Protein AF-A0A651DWL3-F1 (afdb_monomer_lite)

Secondary structure (DSSP, 8-state):
----TT-EEEETTS---SEEEEEE-SS-EEEEEGGGTEEEEE-HHHHHHTTEEE-TTS---------------------TTGGGS---PPPPPPP-

Sequence (96 aa):
MKWTVGQQVTCNGVDWGLCQVRMSNENMVVIYCPRYEFVMSGSPFNLDQAGWQVAEGLPPEQPRERDVSHPQRGDKVVSFEQWRTGTRSPQPVPVP

Foldseek 3Di:
DDADFLFWKAAPPDCLDIWGFHDDDQAKTWIARPVVRDIDMGHPVVCVVRRIDGDPPDDRPPPPPPPPVDPDDDDDDDDPVVVVDDDDDDDDDDDD

Structure (mmCIF, N/CA/C/O backbone):
data_AF-A0A651DWL3-F1
#
_entry.id   AF-A0A651DWL3-F1
#
loop_
_atom_site.group_PDB
_atom_site.id
_atom_site.type_symbol
_atom_site.label_atom_id
_atom_site.label_alt_id
_atom_site.label_comp_id
_atom_site.label_asym_id
_atom_site.label_entity_id
_atom_site.label_seq_id
_atom_site.pdbx_PDB_ins_code
_atom_site.Cartn_x
_atom_site.Cartn_y
_atom_site.Cartn_z
_atom_site.occupancy
_atom_site.B_iso_or_equiv
_atom_site.auth_seq_id
_atom_site.auth_comp_id
_atom_site.auth_asym_id
_atom_site.auth_atom_id
_atom_site.pdbx_PDB_model_num
ATOM 1 N N . MET A 1 1 ? -2.424 6.146 7.204 1.00 69.19 1 MET A N 1
ATOM 2 C CA . MET A 1 1 ? -3.323 5.804 6.071 1.00 69.19 1 MET A CA 1
ATOM 3 C C . MET A 1 1 ? -4.285 4.665 6.443 1.00 69.19 1 MET A C 1
ATOM 5 O O . MET A 1 1 ? -3.916 3.846 7.276 1.00 69.19 1 MET A O 1
ATOM 9 N N . LYS A 1 2 ? -5.493 4.575 5.851 1.00 84.50 2 LYS A N 1
ATOM 10 C CA . LYS A 1 2 ? -6.358 3.375 5.956 1.00 84.50 2 LYS A CA 1
ATOM 11 C C . LYS A 1 2 ? -6.112 2.451 4.754 1.00 84.50 2 LYS A C 1
ATOM 13 O O . LYS A 1 2 ? -6.429 2.828 3.630 1.00 84.50 2 LYS A O 1
ATOM 18 N N . TRP A 1 3 ? -5.559 1.264 4.998 1.00 91.81 3 TRP A N 1
ATOM 19 C CA . TRP A 1 3 ? -5.233 0.271 3.966 1.00 91.81 3 TRP A CA 1
ATOM 20 C C . TRP A 1 3 ? -6.465 -0.540 3.570 1.00 91.81 3 TRP A C 1
ATOM 22 O O . TRP A 1 3 ? -7.095 -1.165 4.427 1.00 91.81 3 TRP A O 1
ATOM 32 N N . THR A 1 4 ? -6.792 -0.566 2.280 1.00 93.69 4 THR A N 1
ATOM 33 C CA . THR A 1 4 ? -7.995 -1.236 1.763 1.00 93.69 4 THR A CA 1
ATOM 34 C C . THR A 1 4 ? -7.613 -2.380 0.831 1.00 93.69 4 THR A C 1
ATOM 36 O O . THR A 1 4 ? -6.741 -2.226 -0.015 1.00 93.69 4 THR A O 1
ATOM 39 N N . VAL A 1 5 ? -8.260 -3.540 0.960 1.00 94.81 5 VAL A N 1
ATOM 40 C CA . VAL A 1 5 ? -8.031 -4.668 0.040 1.00 94.81 5 VAL A CA 1
ATOM 41 C C . VAL A 1 5 ? -8.423 -4.272 -1.387 1.00 94.81 5 VAL A C 1
ATOM 43 O O . VAL A 1 5 ? -9.453 -3.638 -1.596 1.00 94.81 5 VAL A O 1
ATOM 46 N N . GLY A 1 6 ? -7.590 -4.630 -2.364 1.00 91.75 6 GLY A N 1
ATOM 47 C CA . GLY A 1 6 ? -7.743 -4.254 -3.773 1.00 91.75 6 GLY A CA 1
ATOM 48 C C . GLY A 1 6 ? -7.128 -2.898 -4.133 1.00 91.75 6 GLY A C 1
ATOM 49 O O . GLY A 1 6 ? -6.966 -2.602 -5.315 1.00 91.75 6 GLY A O 1
ATOM 50 N N . GLN A 1 7 ? -6.729 -2.097 -3.142 1.00 91.94 7 GLN A N 1
ATOM 51 C CA . GLN A 1 7 ? -6.090 -0.803 -3.359 1.00 91.94 7 GLN A CA 1
ATOM 52 C C . GLN A 1 7 ? -4.728 -0.952 -4.041 1.00 91.94 7 GLN A C 1
ATOM 54 O O . GLN A 1 7 ? -3.934 -1.820 -3.669 1.00 91.94 7 GLN A O 1
ATOM 59 N N . GLN A 1 8 ? -4.458 -0.069 -5.005 1.00 94.56 8 GLN A N 1
ATOM 60 C CA . GLN A 1 8 ? -3.152 0.046 -5.645 1.00 94.56 8 GLN A CA 1
ATOM 61 C C . GLN A 1 8 ? -2.228 0.952 -4.832 1.00 94.56 8 GLN A C 1
ATOM 63 O O . GLN A 1 8 ? -2.634 2.021 -4.366 1.00 94.56 8 GLN A O 1
ATOM 68 N N . VAL A 1 9 ? -0.986 0.513 -4.660 1.00 94.38 9 VAL A N 1
ATOM 69 C CA . VAL A 1 9 ? 0.027 1.176 -3.839 1.00 94.38 9 VAL A CA 1
ATOM 70 C C . VAL A 1 9 ? 1.380 1.169 -4.539 1.00 94.38 9 VAL A C 1
ATOM 72 O O . VAL A 1 9 ? 1.673 0.286 -5.347 1.00 94.38 9 VAL A O 1
ATOM 75 N N . THR A 1 10 ? 2.209 2.150 -4.213 1.00 94.56 10 THR A N 1
ATOM 76 C CA . THR A 1 10 ? 3.608 2.260 -4.643 1.00 94.56 10 THR A CA 1
ATOM 77 C C . THR A 1 10 ? 4.496 2.497 -3.426 1.00 94.56 10 THR A C 1
ATOM 79 O O . THR A 1 10 ? 4.007 2.859 -2.355 1.00 94.56 10 THR A O 1
ATOM 82 N N . CYS A 1 11 ? 5.799 2.268 -3.573 1.00 93.56 11 CYS A N 1
ATOM 83 C CA . CYS A 1 11 ? 6.779 2.520 -2.522 1.00 93.56 11 CYS A CA 1
ATOM 84 C C . CYS A 1 11 ? 7.676 3.692 -2.918 1.00 93.56 11 CYS A C 1
ATOM 86 O O . CYS A 1 11 ? 8.313 3.668 -3.972 1.00 93.56 11 CYS A O 1
ATOM 88 N N . ASN A 1 12 ? 7.744 4.720 -2.078 1.00 90.44 12 ASN A N 1
ATOM 89 C CA . ASN A 1 12 ? 8.687 5.812 -2.262 1.00 90.44 12 ASN A CA 1
ATOM 90 C C . ASN A 1 12 ? 10.120 5.323 -2.033 1.00 90.44 12 ASN A C 1
ATOM 92 O O . ASN A 1 12 ? 10.423 4.681 -1.034 1.00 90.44 12 ASN A O 1
ATOM 96 N N . GLY A 1 13 ? 11.022 5.666 -2.952 1.00 84.38 13 GLY A N 1
ATOM 97 C CA . GLY A 1 13 ? 12.447 5.340 -2.848 1.00 84.38 13 GLY A CA 1
ATOM 98 C C . GLY A 1 13 ? 12.857 3.998 -3.461 1.00 84.38 13 GLY A C 1
ATOM 99 O O . GLY A 1 13 ? 14.048 3.795 -3.681 1.00 84.38 13 GLY A O 1
ATOM 100 N N . VAL A 1 14 ? 11.910 3.116 -3.809 1.00 86.38 14 VAL A N 1
ATOM 101 C CA . VAL A 1 14 ? 12.193 1.873 -4.548 1.00 86.38 14 VAL A CA 1
ATOM 102 C C . VAL A 1 14 ? 11.126 1.627 -5.615 1.00 86.38 14 VAL A C 1
ATOM 104 O O . VAL A 1 14 ? 9.944 1.505 -5.300 1.00 86.38 14 VAL A O 1
ATOM 107 N N . ASP A 1 15 ? 11.537 1.501 -6.881 1.00 87.44 15 ASP A N 1
ATOM 108 C CA . ASP A 1 15 ? 10.619 1.214 -7.993 1.00 87.44 15 ASP A CA 1
ATOM 109 C C . ASP A 1 15 ? 10.244 -0.278 -8.060 1.00 87.44 15 ASP A C 1
ATOM 111 O O . ASP A 1 15 ? 10.781 -1.062 -8.850 1.00 87.44 15 ASP A O 1
ATOM 115 N N . TRP A 1 16 ? 9.269 -0.660 -7.236 1.00 89.25 16 TRP A N 1
ATOM 116 C CA . TRP A 1 16 ? 8.587 -1.954 -7.328 1.00 89.25 16 TRP A CA 1
ATOM 117 C C . TRP A 1 16 ? 7.492 -1.987 -8.410 1.00 89.25 16 TRP A C 1
ATOM 119 O O . TRP A 1 16 ? 6.922 -3.046 -8.679 1.00 89.25 16 TRP A O 1
ATOM 129 N N . GLY A 1 17 ? 7.211 -0.854 -9.065 1.00 91.19 17 GLY A N 1
ATOM 130 C CA . GLY A 1 17 ? 6.022 -0.654 -9.889 1.00 91.19 17 GLY A CA 1
ATOM 131 C C . GLY A 1 17 ? 4.732 -0.527 -9.068 1.00 91.19 17 GLY A C 1
ATOM 132 O O . GLY A 1 17 ? 4.754 -0.237 -7.871 1.00 91.19 17 GLY A O 1
ATOM 133 N N . LEU A 1 18 ? 3.591 -0.738 -9.732 1.00 93.62 18 LEU A N 1
ATOM 134 C CA . LEU A 1 18 ? 2.275 -0.779 -9.088 1.00 93.62 18 LEU A CA 1
ATOM 135 C C . LEU A 1 18 ? 2.086 -2.107 -8.359 1.00 93.62 18 LEU A C 1
ATOM 137 O O . LEU A 1 18 ? 2.164 -3.172 -8.972 1.00 93.62 18 LEU A O 1
ATOM 141 N N . CYS A 1 19 ? 1.794 -2.031 -7.066 1.00 95.00 19 CYS A N 1
ATOM 142 C CA . CYS A 1 19 ? 1.490 -3.173 -6.217 1.00 95.00 19 CYS A CA 1
ATOM 143 C C . CYS A 1 19 ? 0.037 -3.108 -5.730 1.00 95.00 19 CYS A C 1
ATOM 145 O O . CYS A 1 19 ? -0.605 -2.061 -5.785 1.00 95.00 19 CYS A O 1
ATOM 147 N N . GLN A 1 20 ? -0.494 -4.223 -5.230 1.00 96.00 20 GLN A N 1
ATOM 148 C CA . GLN A 1 20 ? -1.871 -4.326 -4.753 1.00 96.00 20 GLN A CA 1
ATOM 149 C C . GLN A 1 20 ? -1.927 -4.846 -3.318 1.00 96.00 20 GLN A C 1
ATOM 151 O O . GLN A 1 20 ? -1.281 -5.838 -2.973 1.00 96.00 20 GLN A O 1
ATOM 156 N N . VAL A 1 21 ? -2.769 -4.228 -2.492 1.00 96.00 21 VAL A N 1
ATOM 157 C CA . VAL A 1 21 ? -3.110 -4.749 -1.165 1.00 96.00 21 VAL A CA 1
ATOM 158 C C . VAL A 1 21 ? -3.997 -5.984 -1.325 1.00 96.00 21 VAL A C 1
ATOM 160 O O . VAL A 1 21 ? -5.122 -5.901 -1.819 1.00 96.00 21 VAL A O 1
ATOM 163 N N . ARG A 1 22 ? -3.509 -7.145 -0.892 1.00 96.00 22 ARG A N 1
ATOM 164 C CA . ARG A 1 22 ? -4.235 -8.426 -0.973 1.00 96.00 22 ARG A CA 1
ATOM 165 C C . ARG A 1 22 ? -4.992 -8.751 0.308 1.00 96.00 22 ARG A C 1
ATOM 167 O O . ARG A 1 22 ? -6.006 -9.438 0.261 1.00 96.00 22 ARG A O 1
ATOM 174 N N . MET A 1 23 ? -4.509 -8.251 1.441 1.00 94.38 23 MET A N 1
ATOM 175 C CA . MET A 1 23 ? -5.114 -8.442 2.756 1.00 94.38 23 MET A CA 1
ATOM 176 C C . MET A 1 23 ? -4.801 -7.232 3.636 1.00 94.38 23 MET A C 1
ATOM 178 O O . MET A 1 23 ? -3.709 -6.677 3.547 1.00 94.38 23 MET A O 1
ATOM 182 N N . SER A 1 24 ? -5.748 -6.824 4.477 1.00 95.31 24 SER A N 1
ATOM 183 C CA . SER A 1 24 ? -5.573 -5.726 5.429 1.00 95.31 24 SER A CA 1
ATOM 184 C C . SER A 1 24 ? -6.434 -5.967 6.666 1.00 95.31 24 SER A C 1
ATOM 186 O O . SER A 1 24 ? -7.623 -6.270 6.546 1.00 95.31 24 SER A O 1
ATOM 188 N N . ASN A 1 25 ? -5.827 -5.848 7.843 1.00 93.75 25 ASN A N 1
ATOM 189 C CA . ASN A 1 25 ? -6.489 -5.769 9.140 1.00 93.75 25 ASN A CA 1
ATOM 190 C C . ASN A 1 25 ? -5.751 -4.752 10.038 1.00 93.75 25 ASN A C 1
ATOM 192 O O . ASN A 1 25 ? -4.835 -4.065 9.587 1.00 93.75 25 ASN A O 1
ATOM 196 N N . GLU A 1 26 ? -6.150 -4.639 11.306 1.00 92.75 26 GLU A N 1
ATOM 197 C CA . GLU A 1 26 ? -5.593 -3.650 12.246 1.00 92.75 26 GLU A CA 1
ATOM 198 C C . GLU A 1 26 ? -4.090 -3.828 12.516 1.00 92.75 26 GLU A C 1
ATOM 200 O O . GLU A 1 26 ? -3.389 -2.856 12.790 1.00 92.75 26 GLU A O 1
ATOM 205 N N . ASN A 1 27 ? -3.579 -5.053 12.392 1.00 93.88 27 ASN A N 1
ATOM 206 C CA . ASN A 1 27 ? -2.215 -5.405 12.777 1.00 93.88 27 ASN A CA 1
ATOM 207 C C . ASN A 1 27 ? -1.304 -5.685 11.582 1.00 93.88 27 ASN A C 1
ATOM 209 O O . ASN A 1 27 ? -0.083 -5.623 11.716 1.00 93.88 27 ASN A O 1
ATOM 213 N N . MET A 1 28 ? -1.876 -6.029 10.429 1.00 95.62 28 MET A N 1
ATOM 214 C CA . MET A 1 28 ? -1.134 -6.559 9.296 1.00 95.62 28 MET A CA 1
ATOM 215 C C . MET A 1 28 ? -1.778 -6.186 7.964 1.00 95.62 28 MET A C 1
ATOM 217 O O . MET A 1 28 ? -2.989 -6.297 7.772 1.00 95.62 28 MET A O 1
ATOM 221 N N . VAL A 1 29 ? -0.925 -5.827 7.013 1.00 97.19 29 VAL A N 1
ATOM 222 C CA . VAL A 1 29 ? -1.261 -5.605 5.609 1.00 97.19 29 VAL A CA 1
ATOM 223 C C . VAL A 1 29 ? -0.331 -6.463 4.764 1.00 97.19 29 VAL A C 1
ATOM 225 O O . VAL A 1 29 ? 0.857 -6.573 5.066 1.00 97.19 29 VAL A O 1
ATOM 228 N N . VAL A 1 30 ? -0.873 -7.066 3.709 1.00 97.25 30 VAL A N 1
ATOM 229 C CA . VAL A 1 30 ? -0.125 -7.856 2.727 1.00 97.25 30 VAL A CA 1
ATOM 230 C C . VAL A 1 30 ? -0.204 -7.160 1.376 1.00 97.25 30 VAL A C 1
ATOM 232 O O . VAL A 1 30 ? -1.300 -6.909 0.868 1.00 97.25 30 VAL A O 1
ATOM 235 N N . ILE A 1 31 ? 0.956 -6.881 0.790 1.00 97.06 31 ILE A N 1
ATOM 236 C CA . ILE A 1 31 ? 1.117 -6.216 -0.503 1.00 97.06 31 ILE A CA 1
ATOM 237 C C . ILE A 1 31 ? 1.754 -7.205 -1.477 1.00 97.06 31 ILE A C 1
ATOM 239 O O . ILE A 1 31 ? 2.743 -7.861 -1.153 1.00 97.06 31 ILE A O 1
ATOM 243 N N . TYR A 1 32 ? 1.182 -7.300 -2.674 1.00 97.06 32 TYR A N 1
ATOM 244 C CA . TYR A 1 32 ? 1.727 -8.072 -3.785 1.00 97.06 32 TYR A CA 1
ATOM 245 C C . TYR A 1 32 ? 2.148 -7.144 -4.923 1.00 97.06 32 TYR A C 1
ATOM 247 O O . TYR A 1 32 ? 1.345 -6.340 -5.396 1.00 97.06 32 TYR A O 1
ATOM 255 N N . CYS A 1 33 ? 3.389 -7.280 -5.375 1.00 95.44 33 CYS A N 1
ATOM 256 C CA . CYS A 1 33 ? 3.967 -6.536 -6.484 1.00 95.44 33 CYS A CA 1
ATOM 257 C C . CYS A 1 33 ? 4.160 -7.478 -7.688 1.00 95.44 33 CYS A C 1
ATOM 259 O O . CYS A 1 33 ? 5.112 -8.263 -7.697 1.00 95.44 33 CYS A O 1
ATOM 261 N N . PRO A 1 34 ? 3.293 -7.417 -8.717 1.00 93.00 34 PRO A N 1
ATOM 262 C CA . PRO A 1 34 ? 3.311 -8.354 -9.842 1.00 93.00 34 PRO A CA 1
ATOM 263 C C . PRO A 1 34 ? 4.572 -8.253 -10.703 1.00 93.00 34 PRO A C 1
ATOM 265 O O . PRO A 1 34 ? 5.013 -9.258 -11.245 1.00 93.00 34 PRO A O 1
ATOM 268 N N . ARG A 1 35 ? 5.186 -7.064 -10.803 1.00 91.56 35 ARG A N 1
ATOM 269 C CA . ARG A 1 35 ? 6.366 -6.824 -11.654 1.00 91.56 35 ARG A CA 1
ATOM 270 C C . ARG A 1 35 ? 7.546 -7.745 -11.329 1.00 91.56 35 ARG A C 1
ATOM 272 O O . ARG A 1 35 ? 8.292 -8.108 -12.230 1.00 91.56 35 ARG A O 1
ATOM 279 N N . TYR A 1 36 ? 7.698 -8.099 -10.057 1.00 91.56 36 TYR A N 1
ATOM 280 C CA . TYR A 1 36 ? 8.789 -8.937 -9.558 1.00 91.56 36 TYR A CA 1
ATOM 281 C C . TYR A 1 36 ? 8.276 -10.177 -8.817 1.00 91.56 36 TYR A C 1
ATOM 283 O O . TYR A 1 36 ? 9.038 -10.806 -8.091 1.00 91.56 36 TYR A O 1
ATOM 291 N N . GLU A 1 37 ? 6.977 -10.477 -8.938 1.00 92.44 37 GLU A N 1
ATOM 292 C CA . GLU A 1 37 ? 6.284 -11.531 -8.182 1.00 92.44 37 GLU A CA 1
ATOM 293 C C . GLU A 1 37 ? 6.596 -11.506 -6.674 1.00 92.44 37 GLU A C 1
ATOM 295 O O . GLU A 1 37 ? 6.727 -12.533 -6.010 1.00 92.44 37 GLU A O 1
ATOM 300 N N . PHE A 1 38 ? 6.712 -10.300 -6.121 1.00 92.19 38 PHE A N 1
ATOM 301 C CA . PHE A 1 38 ? 7.147 -10.077 -4.750 1.00 92.19 38 PHE A CA 1
ATOM 302 C C . PHE A 1 38 ? 5.947 -9.923 -3.816 1.00 92.19 38 PHE A C 1
ATOM 304 O O . PHE A 1 38 ? 4.980 -9.227 -4.130 1.00 92.19 38 PHE A O 1
ATOM 311 N N . VAL A 1 39 ? 6.020 -10.547 -2.643 1.00 94.94 39 VAL A N 1
ATOM 312 C CA . VAL A 1 39 ? 5.030 -10.400 -1.573 1.00 94.94 39 VAL A CA 1
ATOM 313 C C . VAL A 1 39 ? 5.730 -9.839 -0.350 1.00 94.94 39 VAL A C 1
ATOM 315 O O . VAL A 1 39 ? 6.758 -10.364 0.073 1.00 94.94 39 VAL A O 1
ATOM 318 N N . MET A 1 40 ? 5.129 -8.827 0.268 1.00 94.75 40 MET A N 1
ATOM 319 C CA . MET A 1 40 ? 5.531 -8.391 1.597 1.00 94.75 40 MET A CA 1
ATOM 320 C C . MET A 1 40 ? 4.349 -8.239 2.534 1.00 94.75 40 MET A C 1
ATOM 322 O O . MET A 1 40 ? 3.214 -8.003 2.119 1.00 94.75 40 MET A O 1
ATOM 326 N N . SER A 1 41 ? 4.653 -8.313 3.822 1.00 96.00 41 SER A N 1
ATOM 327 C CA . SER A 1 41 ? 3.707 -8.050 4.890 1.00 96.00 41 SER A CA 1
ATOM 328 C C . SER A 1 41 ? 4.336 -7.167 5.953 1.00 96.00 41 SER A C 1
ATOM 330 O O . SER A 1 41 ? 5.517 -7.312 6.264 1.00 96.00 41 SER A O 1
ATOM 332 N N . GLY A 1 42 ? 3.537 -6.299 6.555 1.00 95.75 42 GLY A N 1
ATOM 333 C CA . GLY A 1 42 ? 3.967 -5.458 7.664 1.00 95.75 42 GLY A CA 1
ATOM 334 C C . GLY A 1 42 ? 2.778 -4.891 8.418 1.00 95.75 42 GLY A C 1
ATOM 335 O O . GLY A 1 42 ? 1.635 -5.018 7.974 1.00 95.75 42 GLY A O 1
ATOM 336 N N . SER A 1 43 ? 3.037 -4.264 9.565 1.00 96.12 43 SER A N 1
ATOM 337 C CA . SER A 1 43 ? 1.995 -3.495 10.242 1.00 96.12 43 SER A CA 1
ATOM 338 C C . SER A 1 43 ? 1.630 -2.257 9.413 1.00 96.12 43 SER A C 1
ATOM 340 O O . SER A 1 43 ? 2.497 -1.718 8.714 1.00 96.12 43 SER A O 1
ATOM 342 N N . PRO A 1 44 ? 0.381 -1.762 9.506 1.00 95.00 44 PRO A N 1
ATOM 343 C CA . PRO A 1 44 ? -0.036 -0.533 8.837 1.00 95.00 44 PRO A CA 1
ATOM 344 C C . PRO A 1 44 ? 0.919 0.643 9.056 1.00 95.00 44 PRO A C 1
ATOM 346 O O . PRO A 1 44 ? 1.167 1.412 8.134 1.00 95.00 44 PRO A O 1
ATOM 349 N N . PHE A 1 45 ? 1.450 0.764 10.275 1.00 94.44 45 PHE A N 1
ATOM 350 C CA . PHE A 1 45 ? 2.371 1.824 10.671 1.00 94.44 45 PHE A CA 1
ATOM 351 C C . PHE A 1 45 ? 3.761 1.652 10.047 1.00 94.44 45 PHE A C 1
ATOM 353 O O . PHE A 1 45 ? 4.305 2.601 9.492 1.00 94.44 45 PHE A O 1
ATOM 360 N N . ASN A 1 46 ? 4.321 0.439 10.076 1.00 95.06 46 ASN A N 1
ATOM 361 C CA . ASN A 1 46 ? 5.659 0.195 9.533 1.00 95.06 46 ASN A CA 1
ATOM 362 C C . ASN A 1 46 ? 5.693 0.355 8.010 1.00 95.06 46 ASN A C 1
ATOM 364 O O . ASN A 1 46 ? 6.696 0.807 7.469 1.00 95.06 46 ASN A O 1
ATOM 368 N N . LEU A 1 47 ? 4.612 -0.009 7.315 1.00 94.50 47 LEU A N 1
ATOM 369 C CA . LEU A 1 47 ? 4.525 0.168 5.865 1.00 94.50 47 LEU A CA 1
ATOM 370 C C . LEU A 1 47 ? 4.435 1.648 5.475 1.00 94.50 47 LEU A C 1
ATOM 372 O O . LEU A 1 47 ? 5.112 2.060 4.539 1.00 94.50 47 LEU A O 1
ATOM 376 N N . ASP A 1 48 ? 3.674 2.444 6.228 1.00 92.50 48 ASP A N 1
ATOM 377 C CA . ASP A 1 48 ? 3.589 3.901 6.053 1.00 92.50 48 ASP A CA 1
ATOM 378 C C . ASP A 1 48 ? 4.976 4.550 6.246 1.00 92.50 48 ASP A C 1
ATOM 380 O O . ASP A 1 48 ? 5.451 5.281 5.379 1.00 92.50 48 ASP A O 1
ATOM 384 N N . GLN A 1 49 ? 5.702 4.171 7.308 1.00 93.94 49 GLN A N 1
ATOM 385 C CA . GLN A 1 49 ? 7.077 4.635 7.549 1.00 93.94 49 GLN A CA 1
ATOM 386 C C . GLN A 1 49 ? 8.090 4.165 6.498 1.00 93.94 49 GLN A C 1
ATOM 388 O O . GLN A 1 49 ? 9.043 4.883 6.202 1.00 93.94 49 GLN A O 1
ATOM 393 N N . ALA A 1 50 ? 7.897 2.973 5.932 1.00 93.06 50 ALA A N 1
ATOM 394 C CA . ALA A 1 50 ? 8.733 2.452 4.854 1.00 93.06 50 ALA A CA 1
ATOM 395 C C . ALA A 1 50 ? 8.475 3.147 3.503 1.00 93.06 50 ALA A C 1
ATOM 397 O O . ALA A 1 50 ? 9.155 2.837 2.529 1.00 93.06 50 ALA A O 1
ATOM 398 N N . GLY A 1 51 ? 7.517 4.080 3.439 1.00 93.50 51 GLY A N 1
ATOM 399 C CA . GLY A 1 51 ? 7.228 4.872 2.249 1.00 93.50 51 GLY A CA 1
ATOM 400 C C . GLY A 1 51 ? 6.176 4.261 1.328 1.00 93.50 51 GLY A C 1
ATOM 401 O O . GLY A 1 51 ? 6.041 4.720 0.193 1.00 93.50 51 GLY A O 1
ATOM 402 N N . TRP A 1 52 ? 5.426 3.252 1.777 1.00 94.31 52 TRP A N 1
ATOM 403 C CA . TRP A 1 52 ? 4.293 2.739 1.011 1.00 94.31 52 TRP A CA 1
ATOM 404 C C . TRP A 1 52 ? 3.130 3.726 1.041 1.00 94.31 52 TRP A C 1
ATOM 406 O O . TRP A 1 52 ? 2.694 4.162 2.105 1.00 94.31 52 TRP A O 1
ATOM 416 N N . GLN A 1 53 ? 2.591 4.038 -0.131 1.00 93.69 53 GLN A N 1
ATOM 417 C CA . GLN A 1 53 ? 1.511 5.005 -0.293 1.00 93.69 53 GLN A CA 1
ATOM 418 C C . GLN A 1 53 ? 0.529 4.572 -1.382 1.00 93.69 53 GLN A C 1
ATOM 420 O O . GLN A 1 53 ? 0.834 3.713 -2.208 1.00 93.69 53 GLN A O 1
ATOM 425 N N . VAL A 1 54 ? -0.661 5.176 -1.397 1.00 92.81 54 VAL A N 1
ATOM 426 C CA . VAL A 1 54 ? -1.646 4.954 -2.462 1.00 92.81 54 VAL A CA 1
ATOM 427 C C . VAL A 1 54 ? -1.058 5.434 -3.778 1.00 92.81 54 VAL A C 1
ATOM 429 O O . VAL A 1 54 ? -0.501 6.527 -3.844 1.00 92.81 54 VAL A O 1
ATOM 432 N N . ALA A 1 55 ? -1.222 4.640 -4.830 1.00 90.06 55 ALA A N 1
ATOM 433 C CA . ALA A 1 55 ? -0.935 5.110 -6.173 1.00 90.06 55 ALA A CA 1
ATOM 434 C C . ALA A 1 55 ? -1.966 6.191 -6.553 1.00 90.06 55 ALA A C 1
ATOM 436 O O . ALA A 1 55 ? -3.137 5.883 -6.778 1.00 90.06 55 ALA A O 1
ATOM 437 N N . GLU A 1 56 ? -1.562 7.461 -6.586 1.00 78.25 56 GLU A N 1
ATOM 438 C CA . GLU A 1 56 ? -2.423 8.548 -7.059 1.00 78.25 56 GLU A CA 1
ATOM 439 C C . GLU A 1 56 ? -2.625 8.433 -8.579 1.00 78.25 56 GLU A C 1
ATOM 441 O O . GLU A 1 56 ? -1.671 8.253 -9.334 1.00 78.25 56 GLU A O 1
ATOM 446 N N . GLY A 1 57 ? -3.875 8.529 -9.043 1.00 62.31 57 GLY A N 1
ATOM 447 C CA . GLY A 1 57 ? -4.193 8.625 -10.475 1.00 62.31 57 GLY A CA 1
ATOM 448 C C . GLY A 1 57 ? -4.703 7.355 -11.159 1.00 62.31 57 GLY A C 1
ATOM 449 O O . GLY A 1 57 ? -4.995 7.407 -12.352 1.00 62.31 57 GLY A O 1
ATOM 450 N N . LEU A 1 58 ? -4.889 6.243 -10.441 1.00 56.31 58 LEU A N 1
ATOM 451 C CA . LEU A 1 58 ? -5.593 5.075 -10.975 1.00 56.31 58 LEU A CA 1
ATOM 452 C C . LEU A 1 58 ? -6.821 4.766 -10.115 1.00 56.31 58 LEU A C 1
ATOM 454 O O . LEU A 1 58 ? -6.683 4.635 -8.895 1.00 56.31 58 LEU A O 1
ATOM 458 N N . PRO A 1 59 ? -8.028 4.648 -10.706 1.00 52.88 59 PRO A N 1
ATOM 459 C CA . PRO A 1 59 ? -9.164 4.127 -9.962 1.00 52.88 59 PRO A CA 1
ATOM 460 C C . PRO A 1 59 ? -8.779 2.753 -9.394 1.00 52.88 59 PRO A C 1
ATOM 462 O O . PRO A 1 59 ? -8.000 2.033 -10.033 1.00 52.88 59 PRO A O 1
ATOM 465 N N . PRO A 1 60 ? -9.271 2.382 -8.195 1.00 52.91 60 PRO A N 1
ATOM 466 C CA . PRO A 1 60 ? -9.067 1.038 -7.682 1.00 52.91 60 PRO A CA 1
ATOM 467 C C . PRO A 1 60 ? -9.527 0.084 -8.777 1.00 52.91 60 PRO A C 1
ATOM 469 O O . PRO A 1 60 ? -10.689 0.128 -9.186 1.00 52.91 60 PRO A O 1
ATOM 472 N N . GLU A 1 61 ? -8.595 -0.705 -9.315 1.00 52.22 61 GLU A N 1
ATOM 473 C CA . GLU A 1 61 ? -8.953 -1.749 -10.257 1.00 52.22 61 GLU A CA 1
ATOM 474 C C . GLU A 1 61 ? -9.811 -2.695 -9.427 1.00 52.22 61 GLU A C 1
ATOM 476 O O . GLU A 1 61 ? -9.308 -3.400 -8.545 1.00 52.22 61 GLU A O 1
ATOM 481 N N . GLN A 1 62 ? -11.135 -2.594 -9.605 1.00 51.59 62 GLN A N 1
ATOM 482 C CA . GLN A 1 62 ? -12.065 -3.539 -9.015 1.00 51.59 62 GLN A CA 1
ATOM 483 C C . GLN A 1 62 ? -11.509 -4.924 -9.322 1.00 51.59 62 GLN A C 1
ATOM 485 O O . GLN A 1 62 ? -11.011 -5.124 -10.437 1.00 51.59 62 GLN A O 1
ATOM 490 N N . PRO A 1 63 ? -11.544 -5.870 -8.367 1.00 50.91 63 PRO A N 1
ATOM 491 C CA . PRO A 1 63 ? -11.217 -7.241 -8.694 1.00 50.91 63 PRO A CA 1
ATOM 492 C C . PRO A 1 63 ? -12.080 -7.592 -9.898 1.00 50.91 63 PRO A C 1
ATOM 494 O O . PRO A 1 63 ? -13.303 -7.612 -9.794 1.00 50.91 63 PRO A O 1
ATOM 497 N N . ARG A 1 64 ? -11.445 -7.749 -11.065 1.00 51.81 64 ARG A N 1
ATOM 498 C CA . ARG A 1 64 ? -12.114 -8.267 -12.245 1.00 51.81 64 ARG A CA 1
ATOM 499 C C . ARG A 1 64 ? -12.573 -9.647 -11.822 1.00 51.81 64 ARG A C 1
ATOM 501 O O . ARG A 1 64 ? -11.779 -10.590 -11.821 1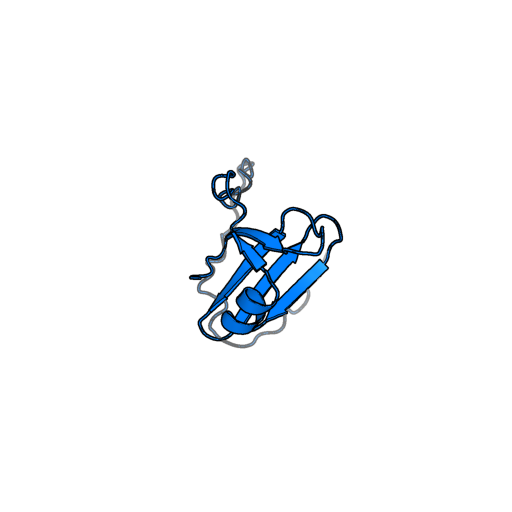.00 51.81 64 ARG A O 1
ATOM 508 N N . GLU A 1 65 ? -13.832 -9.748 -11.406 1.00 49.84 65 GLU A N 1
ATOM 509 C CA . GLU A 1 65 ? -14.589 -10.970 -11.568 1.00 49.84 65 GLU A CA 1
ATOM 510 C C . GLU A 1 65 ? -14.345 -11.326 -13.026 1.00 49.84 65 GLU A C 1
ATOM 512 O O . GLU A 1 65 ? -14.753 -10.608 -13.940 1.00 49.84 65 GLU A O 1
ATOM 517 N N . ARG A 1 66 ? -13.502 -12.338 -13.256 1.00 45.56 66 ARG A N 1
ATOM 518 C CA . ARG A 1 66 ? -13.438 -12.937 -14.576 1.00 45.56 66 ARG A CA 1
ATOM 519 C C . ARG A 1 66 ? -14.880 -13.321 -14.840 1.00 45.56 66 ARG A C 1
ATOM 521 O O . ARG A 1 66 ? -15.407 -14.170 -14.126 1.00 45.56 66 ARG A O 1
ATOM 528 N N . ASP A 1 67 ? -15.499 -12.655 -15.804 1.00 43.81 67 ASP A N 1
ATOM 529 C CA . ASP A 1 67 ? -16.733 -13.113 -16.408 1.00 43.81 67 ASP A CA 1
ATOM 530 C C . ASP A 1 67 ? -16.371 -14.448 -17.061 1.00 43.81 67 ASP A C 1
ATOM 532 O O . ASP A 1 67 ? -15.887 -14.537 -18.190 1.00 43.81 67 ASP A O 1
ATOM 536 N N . VAL A 1 68 ? -16.408 -15.501 -16.247 1.00 41.44 68 VAL A N 1
ATOM 537 C CA . VAL A 1 68 ? -16.355 -16.865 -16.722 1.00 41.44 68 VAL A CA 1
ATOM 538 C C . VAL A 1 68 ? -17.706 -17.020 -17.383 1.00 41.44 68 VAL A C 1
ATOM 540 O O . VAL A 1 68 ? -18.707 -17.258 -16.709 1.00 41.44 68 VAL A O 1
ATOM 543 N N . SER A 1 69 ? -17.739 -16.807 -18.696 1.00 38.19 69 SER A N 1
ATOM 544 C CA . SER A 1 69 ? -18.887 -17.149 -19.516 1.00 38.19 69 SER A CA 1
ATOM 545 C C . SER A 1 69 ? -19.199 -18.615 -19.229 1.00 38.19 69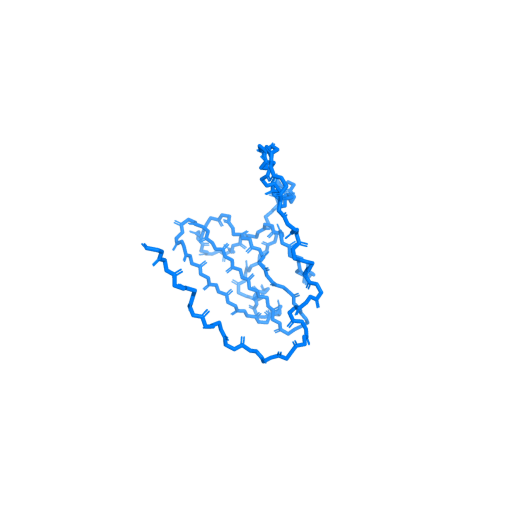 SER A C 1
ATOM 547 O O . SER A 1 69 ? -18.475 -19.503 -19.674 1.00 38.19 69 SER A O 1
ATOM 549 N N . HIS A 1 70 ? -20.208 -18.860 -18.393 1.00 42.88 70 HIS A N 1
ATOM 550 C CA . HIS A 1 70 ? -20.638 -20.194 -18.010 1.00 42.88 70 HIS A CA 1
ATOM 551 C C . HIS A 1 70 ? -21.061 -20.934 -19.284 1.00 42.88 70 HIS A C 1
ATOM 553 O O . HIS A 1 70 ? -22.073 -20.555 -19.883 1.00 42.88 70 HIS A O 1
ATOM 559 N N . PRO A 1 71 ? -20.386 -22.019 -19.701 1.00 42.12 71 PRO A N 1
ATOM 560 C CA . PRO A 1 71 ? -21.067 -23.007 -20.507 1.00 42.12 71 PRO A CA 1
ATOM 561 C C . PRO A 1 71 ? -22.063 -23.684 -19.565 1.00 42.12 71 PRO A C 1
ATOM 563 O O . PRO A 1 71 ? -21.684 -24.237 -18.532 1.00 42.12 71 PRO A O 1
ATOM 566 N N . GLN A 1 72 ? -23.350 -23.607 -19.894 1.00 51.69 72 GLN A N 1
ATOM 567 C CA . GLN A 1 72 ? -24.378 -24.357 -19.189 1.00 51.69 72 GLN A CA 1
ATOM 568 C C . GLN A 1 72 ? -24.012 -25.843 -19.128 1.00 51.69 72 GLN A C 1
ATOM 570 O O . GLN A 1 72 ? -24.067 -26.538 -20.140 1.00 51.69 72 GLN A O 1
ATOM 575 N N . ARG A 1 73 ? -23.729 -26.348 -17.929 1.00 45.09 73 ARG A N 1
ATOM 576 C CA . ARG A 1 73 ? -24.076 -27.712 -17.530 1.00 45.09 73 ARG A CA 1
ATOM 577 C C . ARG A 1 73 ? -24.044 -27.775 -16.009 1.00 45.09 73 ARG A C 1
ATOM 579 O O . ARG A 1 73 ? -23.026 -27.475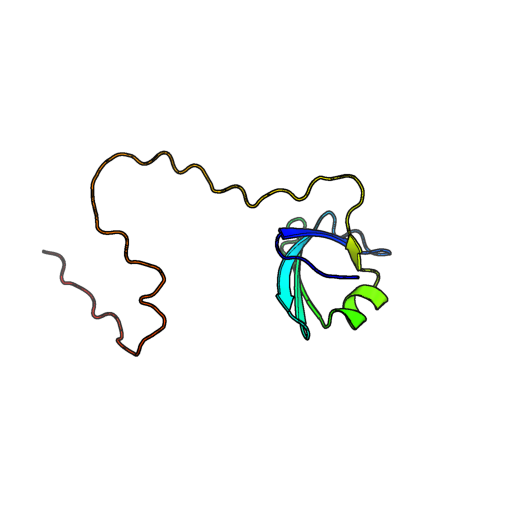 -15.399 1.00 45.09 73 ARG A O 1
ATOM 586 N N . GLY A 1 74 ? -25.203 -28.060 -15.424 1.00 52.19 74 GLY A N 1
ATOM 587 C CA . GLY A 1 74 ? -25.405 -28.011 -13.986 1.00 52.19 74 GLY A CA 1
ATOM 588 C C . GLY A 1 74 ? -24.461 -28.942 -13.244 1.00 52.19 74 GLY A C 1
ATOM 589 O O . GLY A 1 74 ? -24.403 -30.125 -13.549 1.00 52.19 74 GLY A O 1
ATOM 590 N N . ASP A 1 75 ? -23.788 -28.398 -12.241 1.00 49.09 75 ASP A N 1
ATOM 591 C CA . ASP A 1 75 ? -23.303 -29.165 -11.110 1.00 49.09 75 ASP A CA 1
ATOM 592 C C . ASP A 1 75 ? -23.255 -28.255 -9.882 1.00 49.09 75 ASP A C 1
ATOM 594 O O . ASP A 1 75 ? -23.034 -27.046 -9.979 1.00 49.09 75 ASP A O 1
ATOM 598 N N . LYS A 1 76 ? -23.610 -28.825 -8.734 1.00 49.09 76 LYS A N 1
ATOM 599 C CA . LYS A 1 76 ? -23.965 -28.103 -7.509 1.00 49.09 76 LYS A CA 1
ATOM 600 C C . LYS A 1 76 ? -22.820 -27.200 -7.045 1.00 49.09 76 LYS A C 1
ATOM 602 O O . LYS A 1 76 ? -21.769 -27.685 -6.635 1.00 49.09 76 LYS A O 1
ATOM 607 N N . VAL A 1 77 ? -23.065 -25.891 -7.029 1.00 46.28 77 VAL A N 1
ATOM 608 C CA . VAL A 1 77 ? -22.179 -24.911 -6.395 1.00 46.28 77 VAL A CA 1
ATOM 609 C C . VAL A 1 77 ? -22.154 -25.203 -4.896 1.00 46.28 77 VAL A C 1
ATOM 611 O O . VAL A 1 77 ? -23.149 -25.021 -4.195 1.00 46.28 77 VAL A O 1
ATOM 614 N N . VAL A 1 78 ? -21.025 -25.710 -4.410 1.00 45.59 78 VAL A N 1
ATOM 615 C CA . VAL A 1 78 ? -20.792 -25.905 -2.979 1.00 45.59 78 VAL A CA 1
ATOM 616 C C . VAL A 1 78 ? -20.616 -24.516 -2.366 1.00 45.59 78 VAL A C 1
ATOM 618 O O . VAL A 1 78 ? -19.669 -23.801 -2.693 1.00 45.59 78 VAL A O 1
ATOM 621 N N . SER A 1 79 ? -21.579 -24.104 -1.540 1.00 44.56 79 SER A N 1
ATOM 622 C CA . SER A 1 79 ? -21.588 -22.790 -0.894 1.00 44.56 79 SER A CA 1
ATOM 623 C C . SER A 1 79 ? -20.367 -22.625 0.013 1.00 44.56 79 SER A C 1
ATOM 625 O O . SER A 1 79 ? -20.024 -23.509 0.800 1.00 44.56 79 SER A O 1
ATOM 627 N N . PHE A 1 80 ? -19.740 -21.451 -0.060 1.00 47.62 80 PHE A N 1
ATOM 628 C CA . PHE A 1 80 ? -18.560 -21.059 0.714 1.00 47.62 80 PHE A CA 1
ATOM 629 C C . PHE A 1 80 ? -18.817 -20.996 2.235 1.00 47.62 80 PHE A C 1
ATOM 631 O O . PHE A 1 80 ? -17.911 -20.708 3.002 1.00 47.62 80 PHE A O 1
ATOM 638 N N . GLU A 1 81 ? -20.024 -21.288 2.721 1.00 48.69 81 GLU A N 1
ATOM 639 C CA . GLU A 1 81 ? -20.286 -21.462 4.157 1.00 48.69 81 GLU A CA 1
ATOM 640 C C . GLU A 1 81 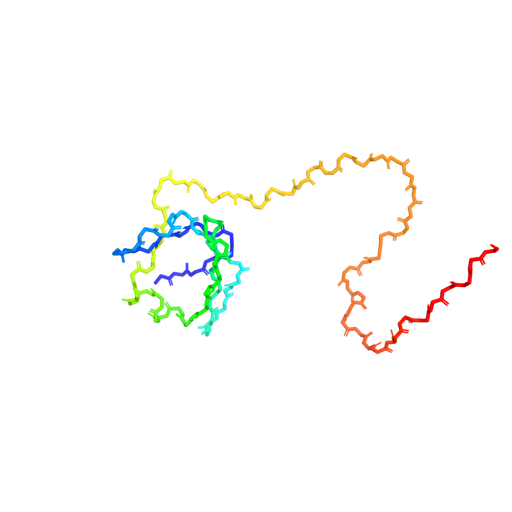? -19.818 -22.828 4.691 1.00 48.69 81 GLU A C 1
ATOM 642 O O . GLU A 1 81 ? -19.647 -23.004 5.899 1.00 48.69 81 GLU A O 1
ATOM 647 N N . GLN A 1 82 ? -19.546 -23.794 3.807 1.00 47.41 82 GLN A N 1
ATOM 648 C CA . GLN A 1 82 ? -19.301 -25.184 4.195 1.00 47.41 82 GLN A CA 1
ATOM 649 C C . GLN A 1 82 ? -17.864 -25.472 4.675 1.00 47.41 82 GLN A C 1
ATOM 651 O O . GLN A 1 82 ? -17.618 -26.533 5.240 1.00 47.41 82 GLN A O 1
ATOM 656 N N . TRP A 1 83 ? -16.915 -24.532 4.540 1.00 46.75 83 TRP A N 1
ATOM 657 C CA . TRP A 1 83 ? -15.548 -24.707 5.069 1.00 46.75 83 TRP A CA 1
ATOM 658 C C . TRP A 1 83 ? -15.408 -24.358 6.558 1.00 46.75 83 TRP A C 1
ATOM 660 O O . TRP A 1 83 ? -14.384 -24.671 7.163 1.00 46.75 83 TRP A O 1
ATOM 670 N N . ARG A 1 84 ? -16.420 -23.736 7.184 1.00 50.97 84 ARG A N 1
ATOM 671 C CA . ARG A 1 84 ? -16.353 -23.361 8.609 1.00 50.97 84 ARG A CA 1
ATOM 672 C C . ARG A 1 84 ? -16.567 -24.516 9.584 1.00 50.97 84 ARG A C 1
ATOM 674 O O . ARG A 1 84 ? -16.400 -24.317 10.784 1.00 50.97 84 ARG A O 1
ATOM 681 N N . THR A 1 85 ? -16.915 -25.711 9.115 1.00 44.78 85 THR A N 1
ATOM 682 C CA . THR A 1 85 ? -17.165 -26.853 10.003 1.00 44.78 85 THR A CA 1
ATOM 683 C C . THR A 1 85 ? -16.384 -28.090 9.572 1.00 44.78 85 THR A C 1
ATOM 685 O O . THR A 1 85 ? -16.771 -28.810 8.666 1.00 44.78 85 THR A O 1
ATOM 688 N N . GLY A 1 86 ? -15.279 -28.329 10.282 1.00 41.72 86 GLY A N 1
ATOM 689 C CA . GLY A 1 86 ? -14.870 -29.664 10.725 1.00 41.72 86 GLY A CA 1
ATOM 690 C C . GLY A 1 86 ? -14.430 -30.681 9.667 1.00 41.72 86 GLY A C 1
ATOM 691 O O . GLY A 1 86 ? -15.243 -31.360 9.056 1.00 41.72 86 GLY A O 1
ATOM 692 N N . THR A 1 87 ? -13.113 -30.896 9.599 1.00 48.25 87 THR A N 1
ATOM 693 C CA . THR A 1 87 ? -12.475 -32.229 9.519 1.00 48.25 87 THR A CA 1
ATOM 694 C C . THR A 1 87 ? -13.168 -33.304 8.668 1.00 48.25 87 THR A C 1
ATOM 696 O O . THR A 1 87 ? -13.9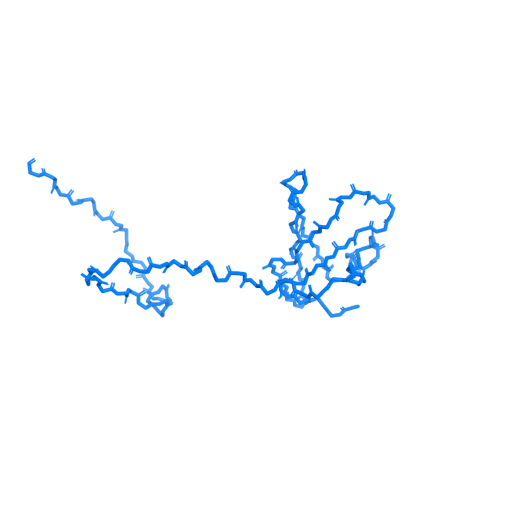31 -34.116 9.192 1.00 48.25 87 THR A O 1
ATOM 699 N N . ARG A 1 88 ? -12.767 -33.447 7.398 1.00 40.56 88 ARG A N 1
ATOM 700 C CA . ARG A 1 88 ? -12.723 -34.771 6.752 1.00 40.56 88 ARG A CA 1
ATOM 701 C C . ARG A 1 88 ? -11.761 -34.779 5.562 1.00 40.56 88 ARG A C 1
ATOM 703 O O . ARG A 1 88 ? -11.981 -34.071 4.586 1.00 40.56 88 ARG A O 1
ATOM 710 N N . SER A 1 89 ? -10.692 -35.573 5.660 1.00 42.97 89 SER A N 1
ATOM 711 C CA . SER A 1 89 ? -9.771 -35.851 4.548 1.00 42.97 89 SER A CA 1
ATOM 712 C C . SER A 1 89 ? -10.526 -36.370 3.320 1.00 42.97 89 SER A C 1
ATOM 714 O O . SER A 1 89 ? -11.433 -37.193 3.486 1.00 42.97 89 SER A O 1
ATOM 716 N N . PRO A 1 90 ? -10.144 -35.973 2.095 1.00 45.69 90 PRO A N 1
ATOM 717 C CA . PRO A 1 90 ? -10.723 -36.554 0.895 1.00 45.69 90 PRO A CA 1
ATOM 718 C C . PRO A 1 90 ? -10.182 -37.979 0.706 1.00 45.69 90 PRO A C 1
ATOM 720 O O . PRO A 1 90 ? -8.974 -38.183 0.600 1.00 45.69 90 PRO A O 1
ATOM 723 N N . GLN A 1 91 ? -11.069 -38.976 0.673 1.00 46.94 91 GLN A N 1
ATOM 724 C CA . GLN A 1 91 ? -10.733 -40.283 0.102 1.00 46.94 91 GLN A CA 1
ATOM 725 C C . GLN A 1 91 ? -10.821 -40.198 -1.432 1.00 46.94 91 GLN A C 1
ATOM 727 O O . GLN A 1 91 ? -11.753 -39.569 -1.940 1.00 46.94 91 GLN A O 1
ATOM 732 N N . PRO A 1 92 ? -9.888 -40.816 -2.178 1.00 45.97 92 PRO A N 1
ATOM 733 C CA . PRO A 1 92 ? -9.939 -40.839 -3.633 1.00 45.97 92 PRO A CA 1
ATOM 734 C C . PRO A 1 92 ? -11.000 -41.834 -4.132 1.00 45.97 92 PRO A C 1
ATOM 736 O O . PRO A 1 92 ? -11.153 -42.930 -3.595 1.00 45.97 92 PRO A O 1
ATOM 739 N N . VAL A 1 93 ? -11.739 -41.430 -5.165 1.00 48.47 93 VAL A N 1
ATOM 740 C CA . VAL A 1 93 ? -12.792 -42.216 -5.835 1.00 48.47 93 VAL A CA 1
ATOM 741 C C . VAL A 1 93 ? -12.146 -43.208 -6.825 1.00 48.47 93 VAL A C 1
ATOM 743 O O . VAL A 1 93 ? -11.169 -42.817 -7.468 1.00 48.47 93 VAL A O 1
ATOM 746 N N . PRO A 1 94 ? -12.643 -44.452 -7.006 1.00 41.19 94 PRO A N 1
ATOM 747 C CA . PRO A 1 94 ? -12.078 -45.379 -7.986 1.00 41.19 94 PRO A CA 1
ATOM 748 C C . PRO A 1 94 ? -12.560 -45.034 -9.400 1.00 41.19 94 PRO A C 1
ATOM 750 O O . PRO A 1 94 ? -13.736 -44.731 -9.605 1.00 41.19 94 PRO A O 1
ATOM 753 N N . VAL A 1 95 ? -11.648 -45.103 -10.367 1.00 45.22 95 VAL A N 1
ATOM 754 C CA . VAL A 1 95 ? -11.921 -44.921 -11.802 1.00 45.22 95 VAL A CA 1
ATOM 755 C C . VAL A 1 95 ? -12.140 -46.314 -12.427 1.00 45.22 95 VAL A C 1
ATOM 757 O O . VAL A 1 95 ? -11.416 -47.227 -12.024 1.00 45.22 95 VAL A O 1
ATOM 760 N N . PRO A 1 96 ? -13.137 -46.503 -13.318 1.00 59.31 96 PRO A N 1
A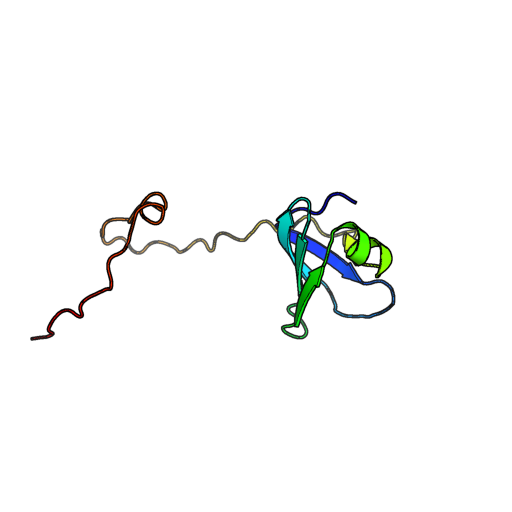TOM 761 C CA . PRO A 1 96 ? -13.496 -47.808 -13.893 1.00 59.31 96 PRO A CA 1
ATOM 762 C C . PRO A 1 96 ? -12.407 -48.460 -14.750 1.00 59.31 96 PRO A C 1
ATOM 764 O O . PRO A 1 96 ? -11.609 -47.721 -15.372 1.00 59.31 96 PRO A O 1
#

Radius of gyration: 19.25 Å; chains: 1; bounding box: 38×56×33 Å

pLDDT: mean 73.96, std 22.65, range [38.19, 97.25]